Protein AF-A0A6V7IXW1-F1 (afdb_monomer)

Sequence (87 aa):
MSGHLELSERLIECMYEVTDRLTFFVCSKKPDHRHQEHLIIPDISLNIERSELTFEARNRLQLLPNNLLEELAMDVYDEVDRRETEA

pLDDT: mean 91.65, std 9.27, range [50.28, 98.5]

Organism: NCBI:txid1563983

Secondary structure (DSSP, 8-state):
----HHHHHHHHHHHHHHHHHHHHHHHS----GGGT------THHHHS---HHHHHHHHHHHTS-HHHHHHHHHHHHHHHHHHHH--

Structure (mmCIF, N/CA/C/O backbone):
data_AF-A0A6V7IXW1-F1
#
_entry.id   AF-A0A6V7IXW1-F1
#
loop_
_atom_site.group_PDB
_atom_site.id
_atom_site.type_symbol
_atom_site.label_atom_id
_atom_site.label_alt_id
_atom_site.label_comp_id
_atom_site.label_asym_id
_atom_site.label_entity_id
_atom_site.label_seq_id
_atom_site.pdbx_PDB_ins_code
_atom_site.Cartn_x
_atom_site.Cartn_y
_atom_site.Cartn_z
_atom_site.occupancy
_atom_site.B_iso_or_equiv
_atom_site.auth_seq_id
_atom_site.auth_comp_id
_atom_site.auth_asym_id
_atom_site.auth_atom_id
_atom_site.pdbx_PDB_model_num
ATOM 1 N N . MET A 1 1 ? 19.637 -16.969 -21.461 1.00 50.28 1 MET A N 1
ATOM 2 C CA . MET A 1 1 ? 18.484 -16.402 -20.735 1.00 50.28 1 MET A CA 1
ATOM 3 C C . MET A 1 1 ? 18.122 -15.117 -21.445 1.00 50.28 1 MET A C 1
ATOM 5 O O . MET A 1 1 ? 18.970 -14.238 -21.513 1.00 50.28 1 MET A O 1
ATOM 9 N N . SER A 1 2 ? 16.959 -15.060 -22.091 1.00 58.94 2 SER A N 1
ATOM 10 C CA . SER A 1 2 ? 16.523 -13.881 -22.847 1.00 58.94 2 SER A CA 1
ATOM 11 C C . SER A 1 2 ? 16.338 -12.719 -21.868 1.00 58.94 2 SER A C 1
ATOM 13 O O . SER A 1 2 ? 15.411 -12.735 -21.064 1.00 58.94 2 SER A O 1
ATOM 15 N N . GLY A 1 3 ? 17.307 -11.799 -21.855 1.00 64.38 3 GLY A N 1
ATOM 16 C CA . GLY A 1 3 ? 17.512 -10.755 -20.848 1.00 64.38 3 GLY A CA 1
ATOM 17 C C . GLY A 1 3 ? 16.473 -9.638 -20.884 1.00 64.38 3 GLY A C 1
ATOM 18 O O . GLY A 1 3 ? 16.807 -8.490 -21.156 1.00 64.38 3 GLY A O 1
ATOM 19 N N . HIS A 1 4 ? 15.217 -9.968 -20.591 1.00 88.00 4 HIS A N 1
ATOM 20 C CA . HIS A 1 4 ? 14.118 -9.011 -20.471 1.00 88.00 4 HIS A CA 1
ATOM 21 C C . HIS A 1 4 ? 14.151 -8.294 -19.114 1.00 88.00 4 HIS A C 1
ATOM 23 O O . HIS A 1 4 ? 13.193 -8.360 -18.348 1.00 88.00 4 HIS A O 1
ATOM 29 N N . LEU A 1 5 ? 15.274 -7.637 -18.812 1.00 89.25 5 LEU A N 1
ATOM 30 C CA . LEU A 1 5 ? 15.503 -6.983 -17.524 1.00 89.25 5 LEU A CA 1
ATOM 31 C C . LEU A 1 5 ? 14.442 -5.909 -17.247 1.00 89.25 5 LEU A C 1
ATOM 33 O O . LEU A 1 5 ? 13.823 -5.926 -16.192 1.00 89.25 5 LEU A O 1
ATOM 37 N N . GLU A 1 6 ? 14.141 -5.066 -18.234 1.00 91.69 6 GLU A N 1
ATOM 38 C CA . GLU A 1 6 ? 13.109 -4.028 -18.115 1.00 91.69 6 GLU A CA 1
ATOM 39 C C . GLU A 1 6 ? 11.724 -4.619 -17.813 1.00 91.69 6 GLU A C 1
ATOM 41 O O . GLU A 1 6 ? 11.015 -4.138 -16.935 1.00 91.69 6 GLU A O 1
ATOM 46 N N . LEU A 1 7 ? 11.343 -5.708 -18.491 1.00 93.75 7 LEU A N 1
ATOM 47 C CA . LEU A 1 7 ? 10.068 -6.371 -18.218 1.00 93.75 7 LEU A CA 1
ATOM 48 C C . LEU A 1 7 ? 10.042 -6.957 -16.804 1.00 93.75 7 LEU A C 1
ATOM 50 O O . LEU A 1 7 ? 9.028 -6.849 -16.123 1.00 93.75 7 LEU A O 1
ATOM 54 N N . SER A 1 8 ? 11.142 -7.573 -16.361 1.00 93.38 8 SER A N 1
ATOM 55 C CA . SER A 1 8 ? 11.221 -8.110 -15.003 1.00 93.38 8 SER A CA 1
ATOM 56 C C . SER A 1 8 ? 11.133 -7.016 -13.940 1.00 93.38 8 SER A C 1
ATOM 58 O O . SER A 1 8 ? 10.438 -7.211 -12.950 1.00 93.38 8 SER A O 1
ATOM 60 N N . GLU A 1 9 ? 11.755 -5.857 -14.170 1.00 93.31 9 GLU A N 1
ATOM 61 C CA . GLU A 1 9 ? 11.650 -4.701 -13.276 1.00 93.31 9 GLU A CA 1
ATOM 62 C C . GLU A 1 9 ? 10.207 -4.195 -13.209 1.00 93.31 9 GLU A C 1
ATOM 64 O O . GLU A 1 9 ? 9.653 -4.074 -12.121 1.00 93.31 9 GLU A O 1
ATOM 69 N N . ARG A 1 10 ? 9.547 -4.029 -14.361 1.00 95.50 10 ARG A N 1
ATOM 70 C CA . ARG A 1 10 ? 8.144 -3.598 -14.408 1.00 95.50 10 ARG A CA 1
ATOM 71 C C . ARG A 1 10 ? 7.178 -4.577 -13.750 1.00 95.50 10 ARG A C 1
ATOM 73 O O . ARG A 1 10 ? 6.195 -4.153 -13.156 1.00 95.50 10 ARG A O 1
ATOM 80 N N . LEU A 1 11 ? 7.428 -5.883 -13.848 1.00 96.50 11 LEU A N 1
ATOM 81 C CA . LEU A 1 11 ? 6.611 -6.882 -13.152 1.00 96.50 11 LEU A CA 1
ATOM 82 C C . LEU A 1 11 ? 6.760 -6.774 -11.632 1.00 96.50 11 LEU A C 1
ATOM 84 O O . LEU A 1 11 ? 5.776 -6.958 -10.921 1.00 96.50 11 LEU A O 1
ATOM 88 N N . ILE A 1 12 ? 7.962 -6.458 -11.142 1.00 96.44 12 ILE A N 1
ATOM 89 C CA . ILE A 1 12 ? 8.197 -6.217 -9.715 1.00 96.44 12 ILE A CA 1
ATOM 90 C C . ILE A 1 12 ? 7.476 -4.940 -9.275 1.00 96.44 12 ILE A C 1
ATOM 92 O O . ILE A 1 12 ? 6.761 -4.980 -8.282 1.00 96.44 12 ILE A O 1
ATOM 96 N N . GLU A 1 13 ? 7.586 -3.849 -10.036 1.00 95.62 13 GLU A N 1
ATOM 97 C CA . GLU A 1 13 ? 6.842 -2.609 -9.766 1.00 95.62 13 GLU A CA 1
ATOM 98 C C . GLU A 1 13 ? 5.327 -2.868 -9.703 1.00 95.62 13 GLU A C 1
ATOM 100 O O . GLU A 1 13 ? 4.670 -2.488 -8.739 1.00 95.62 13 GLU A O 1
ATOM 105 N N . CYS A 1 14 ? 4.762 -3.607 -10.667 1.00 96.81 14 CYS A N 1
ATOM 106 C CA . CYS A 1 14 ? 3.340 -3.963 -10.649 1.00 96.81 14 CYS A CA 1
ATOM 107 C C . CYS A 1 14 ? 2.941 -4.825 -9.441 1.00 96.81 14 CYS A C 1
ATOM 109 O O . CYS A 1 14 ? 1.810 -4.724 -8.974 1.00 96.81 14 CYS A O 1
ATOM 111 N N . MET A 1 15 ? 3.838 -5.679 -8.942 1.00 96.94 15 MET A N 1
ATOM 112 C CA . MET A 1 15 ? 3.576 -6.525 -7.775 1.00 96.94 15 MET A CA 1
ATOM 113 C C . MET A 1 15 ? 3.464 -5.713 -6.477 1.00 96.94 15 MET A C 1
ATOM 115 O O . MET A 1 15 ? 2.743 -6.128 -5.571 1.00 96.94 15 MET A O 1
ATOM 119 N N . TYR A 1 16 ? 4.148 -4.568 -6.395 1.00 97.50 16 TYR A N 1
ATOM 120 C CA . TYR A 1 16 ? 4.182 -3.708 -5.208 1.00 97.50 16 TYR A CA 1
ATOM 121 C C . TYR A 1 16 ? 3.402 -2.396 -5.355 1.00 97.50 16 TYR A C 1
ATOM 123 O O . TYR A 1 16 ? 3.304 -1.654 -4.382 1.00 97.50 16 TYR A O 1
ATOM 131 N N . GLU A 1 17 ? 2.784 -2.135 -6.511 1.00 97.31 17 GLU A N 1
ATOM 132 C CA . GLU A 1 17 ? 2.039 -0.904 -6.828 1.00 97.31 17 GLU A CA 1
ATOM 133 C C . GLU A 1 17 ? 1.137 -0.418 -5.682 1.00 97.31 17 GLU A C 1
ATOM 135 O O . GLU A 1 17 ? 1.195 0.749 -5.294 1.00 97.31 17 GLU A O 1
ATOM 140 N N . VAL A 1 18 ? 0.340 -1.314 -5.087 1.00 97.31 18 VAL A N 1
ATOM 141 C CA . VAL A 1 18 ? -0.557 -0.955 -3.978 1.00 97.31 18 VAL A CA 1
ATOM 142 C C . VAL A 1 18 ? 0.240 -0.452 -2.773 1.00 97.31 18 VAL A C 1
ATOM 144 O O . VAL A 1 18 ? 0.001 0.650 -2.282 1.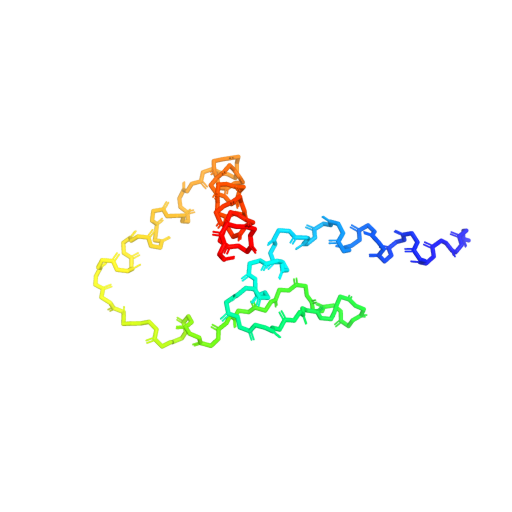00 97.31 18 VAL A O 1
ATOM 147 N N . THR A 1 19 ? 1.216 -1.223 -2.296 1.00 96.62 19 THR A N 1
ATOM 148 C CA . THR A 1 19 ? 2.013 -0.861 -1.115 1.00 96.62 19 THR A CA 1
ATOM 149 C C . THR A 1 19 ? 2.895 0.362 -1.349 1.00 96.62 19 THR A C 1
ATOM 151 O O . THR A 1 19 ? 3.068 1.178 -0.439 1.00 96.62 19 THR A O 1
ATOM 154 N N . ASP A 1 20 ? 3.404 0.527 -2.567 1.00 97.00 20 ASP A N 1
ATOM 155 C CA . ASP A 1 20 ? 4.214 1.666 -2.983 1.00 97.00 20 ASP A CA 1
ATOM 156 C C . ASP A 1 20 ? 3.395 2.949 -2.982 1.00 97.00 20 ASP A C 1
ATOM 158 O O . ASP A 1 20 ? 3.834 3.962 -2.430 1.00 97.00 20 ASP A O 1
ATOM 162 N N . ARG A 1 21 ? 2.177 2.904 -3.534 1.00 96.31 21 ARG A N 1
ATOM 163 C CA . ARG A 1 21 ? 1.280 4.058 -3.544 1.00 96.31 21 ARG A CA 1
ATOM 164 C C . ARG A 1 21 ? 0.886 4.480 -2.133 1.00 96.31 21 ARG A C 1
ATOM 166 O O . ARG A 1 21 ? 0.979 5.663 -1.808 1.00 96.31 21 ARG A O 1
ATOM 173 N N . LEU A 1 22 ? 0.519 3.529 -1.270 1.00 95.50 22 LEU A N 1
ATOM 174 C CA . LEU A 1 22 ? 0.174 3.831 0.124 1.00 95.50 22 LEU A CA 1
ATOM 175 C C . LEU A 1 22 ? 1.362 4.431 0.892 1.00 95.50 22 LEU A C 1
ATOM 177 O O . LEU A 1 22 ? 1.205 5.414 1.619 1.00 95.50 22 LEU A O 1
ATOM 181 N N . THR A 1 23 ? 2.561 3.875 0.706 1.00 95.25 23 THR A N 1
ATOM 182 C CA . THR A 1 23 ? 3.796 4.401 1.307 1.00 95.25 23 THR A CA 1
ATOM 183 C C . THR A 1 23 ? 4.066 5.827 0.838 1.00 95.25 23 THR A C 1
ATOM 185 O O . THR A 1 23 ? 4.311 6.720 1.655 1.00 95.25 23 THR A O 1
ATOM 188 N N . PHE A 1 24 ? 3.979 6.061 -0.470 1.00 95.44 24 PHE A N 1
ATOM 189 C CA . PHE A 1 24 ? 4.234 7.367 -1.059 1.00 95.44 24 PHE A CA 1
ATOM 190 C C . PHE A 1 24 ? 3.241 8.423 -0.562 1.00 95.44 24 PHE A C 1
ATOM 192 O O . PHE A 1 24 ? 3.656 9.529 -0.218 1.00 95.44 24 PHE A O 1
ATOM 199 N N . PHE A 1 25 ? 1.960 8.073 -0.433 1.00 94.88 25 PHE A N 1
ATOM 200 C CA . PHE A 1 25 ? 0.942 8.975 0.103 1.00 94.88 25 PHE A CA 1
ATOM 201 C C . PHE A 1 25 ? 1.224 9.385 1.559 1.00 94.88 25 PHE A C 1
ATOM 203 O O . PHE A 1 25 ? 1.069 10.548 1.925 1.00 94.88 25 PHE A O 1
ATOM 210 N N . VAL A 1 26 ? 1.674 8.449 2.403 1.00 92.38 26 VAL A N 1
ATOM 211 C CA . VAL A 1 26 ? 1.881 8.701 3.840 1.00 92.38 26 VAL A CA 1
ATOM 212 C C . VAL A 1 26 ? 3.209 9.400 4.142 1.00 92.38 26 VAL A C 1
ATOM 214 O O . VAL A 1 26 ? 3.265 10.227 5.053 1.00 92.38 26 VAL A O 1
ATOM 217 N N . CYS A 1 27 ? 4.296 9.053 3.446 1.00 92.00 27 CYS A N 1
ATOM 218 C CA . CYS A 1 27 ? 5.636 9.546 3.789 1.00 92.00 27 CYS A CA 1
ATOM 219 C C . CYS A 1 27 ? 6.481 10.036 2.605 1.00 92.00 27 CYS A C 1
ATOM 221 O O . CYS A 1 27 ? 7.654 10.354 2.803 1.00 92.00 27 CYS A O 1
ATOM 223 N N . SER A 1 28 ? 5.913 10.111 1.395 1.00 94.06 28 SER A N 1
ATOM 224 C CA . SER A 1 28 ? 6.583 10.573 0.166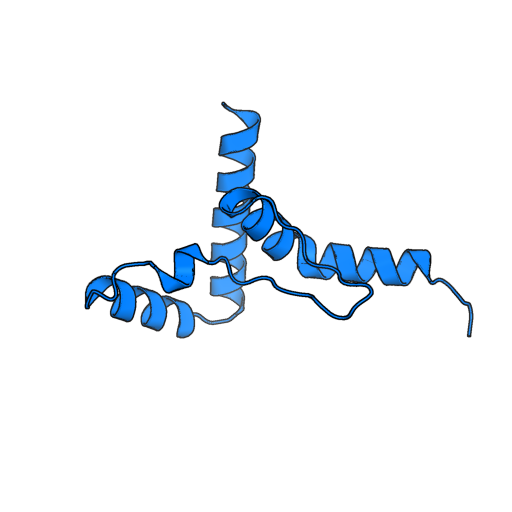 1.00 94.06 28 SER A CA 1
ATOM 225 C C . SER A 1 28 ? 7.895 9.841 -0.150 1.00 94.06 28 SER A C 1
ATOM 227 O O . SER A 1 28 ? 8.796 10.399 -0.776 1.00 94.06 28 SER A O 1
ATOM 229 N N . LYS A 1 29 ? 8.004 8.577 0.278 1.00 94.50 29 LYS A N 1
ATOM 230 C CA . LYS A 1 29 ? 9.109 7.664 -0.041 1.00 94.50 29 LYS A CA 1
ATOM 231 C C . LYS A 1 29 ? 8.606 6.558 -0.969 1.00 94.50 29 LYS A C 1
ATOM 233 O O . LYS A 1 29 ? 7.442 6.176 -0.890 1.00 94.50 29 LYS A O 1
ATOM 238 N N . LYS A 1 30 ? 9.489 6.040 -1.825 1.00 93.06 30 LYS A N 1
ATOM 239 C CA . LYS A 1 30 ? 9.253 4.838 -2.638 1.00 93.06 30 LYS A CA 1
ATOM 240 C C . LYS A 1 30 ? 10.351 3.809 -2.350 1.00 93.06 30 LYS A C 1
ATOM 242 O O . LYS A 1 30 ? 11.500 4.243 -2.234 1.00 93.06 30 LYS A O 1
ATOM 247 N N . PRO A 1 31 ? 10.026 2.513 -2.208 1.00 95.62 31 PRO A N 1
ATOM 248 C CA . PRO A 1 31 ? 11.029 1.465 -2.033 1.00 95.62 31 PRO A CA 1
ATOM 249 C C . PRO A 1 31 ? 11.954 1.340 -3.249 1.00 95.62 31 PRO A C 1
ATOM 251 O O . PRO A 1 31 ? 11.529 1.537 -4.388 1.00 95.62 31 PRO A O 1
ATOM 254 N N . ASP A 1 32 ? 13.219 0.988 -3.020 1.00 95.81 32 ASP A N 1
ATOM 255 C CA . ASP A 1 32 ? 14.142 0.651 -4.106 1.00 95.81 32 ASP A CA 1
ATOM 256 C C . ASP A 1 32 ? 14.162 -0.860 -4.390 1.00 95.81 32 ASP A C 1
ATOM 258 O O . ASP A 1 32 ? 14.971 -1.637 -3.865 1.00 95.81 32 ASP A O 1
ATOM 262 N N . HIS A 1 33 ? 13.279 -1.280 -5.294 1.00 96.12 33 HIS A N 1
ATOM 263 C CA . HIS A 1 33 ? 13.131 -2.684 -5.668 1.00 96.12 33 HIS A CA 1
ATOM 264 C C . HIS A 1 33 ? 14.371 -3.292 -6.332 1.00 96.12 33 HIS A C 1
ATOM 266 O O . HIS A 1 33 ? 14.571 -4.507 -6.245 1.00 96.12 33 HIS A O 1
ATOM 272 N N . ARG A 1 34 ? 15.232 -2.480 -6.965 1.00 92.38 34 ARG A N 1
ATOM 273 C CA . ARG A 1 34 ? 16.488 -2.971 -7.559 1.00 92.38 34 ARG A CA 1
ATOM 274 C C . ARG A 1 34 ? 17.478 -3.404 -6.482 1.00 92.38 34 ARG A C 1
ATOM 276 O O . ARG A 1 34 ? 18.285 -4.301 -6.719 1.00 92.38 34 ARG A O 1
ATOM 283 N N . HIS A 1 35 ? 17.374 -2.814 -5.294 1.00 94.12 35 HIS A N 1
ATOM 284 C CA . HIS A 1 35 ? 18.171 -3.155 -4.119 1.00 94.12 35 HIS A CA 1
ATOM 285 C C . HIS A 1 35 ? 17.443 -4.101 -3.145 1.00 94.12 35 HIS A C 1
ATOM 287 O O . HIS A 1 35 ? 17.854 -4.219 -1.994 1.00 94.12 35 HIS A O 1
ATOM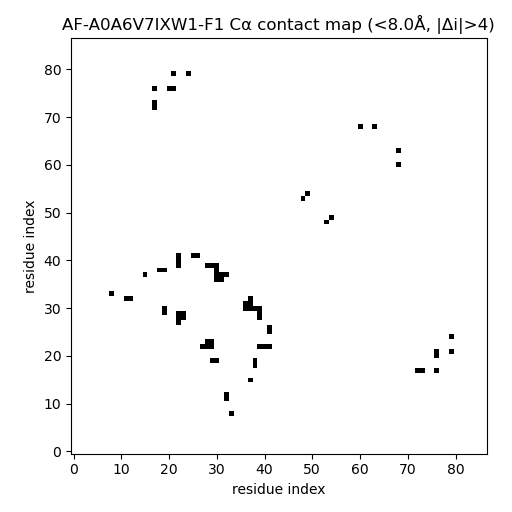 293 N N . GLN A 1 36 ? 16.402 -4.810 -3.608 1.00 92.56 36 GLN A N 1
ATOM 294 C CA . GLN A 1 36 ? 15.571 -5.725 -2.803 1.00 92.56 36 GLN A CA 1
ATOM 295 C C . GLN A 1 36 ? 14.828 -5.050 -1.640 1.00 92.56 36 GLN A C 1
ATOM 297 O O . GLN A 1 36 ? 14.352 -5.719 -0.720 1.00 92.56 36 GLN A O 1
ATOM 302 N N . GLU A 1 37 ? 14.684 -3.726 -1.681 1.00 96.19 37 GLU A N 1
ATOM 303 C CA . GLU A 1 37 ? 13.802 -3.005 -0.779 1.00 96.19 37 GLU A CA 1
ATOM 304 C C . GLU A 1 37 ? 12.411 -2.954 -1.415 1.00 96.19 37 GLU A C 1
ATOM 306 O O . GLU A 1 37 ? 12.141 -2.209 -2.356 1.00 96.19 37 GLU A O 1
ATOM 311 N N . HIS A 1 38 ? 11.527 -3.824 -0.937 1.00 96.56 38 HIS A N 1
ATOM 312 C CA . HIS A 1 38 ? 10.183 -3.968 -1.495 1.00 96.56 38 HIS A CA 1
ATOM 313 C C . HIS A 1 38 ? 9.098 -3.268 -0.684 1.00 96.56 38 HIS A C 1
ATOM 315 O O . HIS A 1 38 ? 8.037 -2.971 -1.211 1.00 96.56 38 HIS A O 1
ATOM 321 N N . LEU A 1 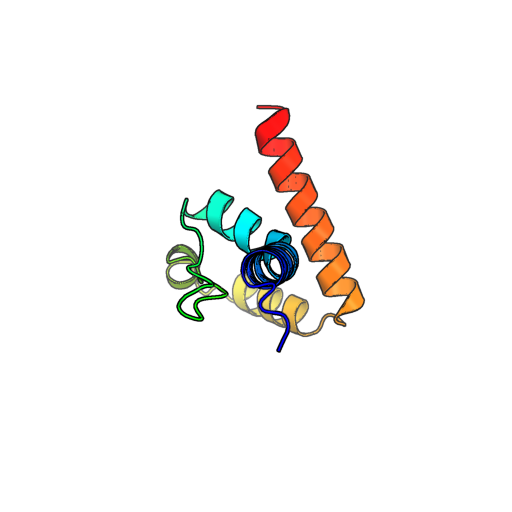39 ? 9.356 -3.012 0.598 1.00 95.88 39 LEU A N 1
ATOM 322 C CA . LEU A 1 39 ? 8.412 -2.383 1.510 1.00 95.88 39 LEU A CA 1
ATOM 323 C C . LEU A 1 39 ? 9.164 -1.394 2.394 1.00 95.88 39 LEU A C 1
ATOM 325 O O . LEU A 1 39 ? 10.209 -1.729 2.952 1.00 95.88 39 LEU A O 1
ATOM 329 N N . ILE A 1 40 ? 8.591 -0.208 2.577 1.00 94.25 40 ILE A N 1
ATOM 330 C CA . ILE A 1 40 ? 9.035 0.766 3.574 1.00 94.25 40 ILE A CA 1
ATOM 331 C C . ILE A 1 40 ? 7.935 0.870 4.621 1.00 94.25 40 ILE A C 1
ATOM 333 O O . ILE A 1 40 ? 6.780 1.129 4.300 1.00 94.25 40 ILE A O 1
ATOM 337 N N . ILE A 1 41 ? 8.300 0.707 5.889 1.00 91.19 41 ILE A N 1
ATOM 338 C CA . ILE A 1 41 ? 7.383 0.940 7.002 1.00 91.19 41 ILE A CA 1
ATOM 339 C C . ILE A 1 41 ? 7.547 2.401 7.452 1.00 91.19 41 ILE A C 1
ATOM 341 O O . ILE A 1 41 ? 8.633 2.763 7.906 1.00 91.19 41 ILE A O 1
ATOM 345 N N . PRO A 1 42 ? 6.521 3.265 7.321 1.00 88.12 42 PRO A N 1
ATOM 346 C CA . PRO A 1 42 ? 6.640 4.681 7.663 1.00 88.12 42 PRO A CA 1
ATOM 347 C C . PRO A 1 42 ? 6.975 4.916 9.142 1.00 88.12 42 PRO A C 1
ATOM 349 O O . PRO A 1 42 ? 6.398 4.267 10.014 1.00 88.12 42 PRO A O 1
ATOM 352 N N . ASP A 1 43 ? 7.811 5.914 9.445 1.00 83.94 43 ASP A N 1
ATOM 353 C CA . ASP A 1 43 ? 8.213 6.259 10.823 1.00 83.94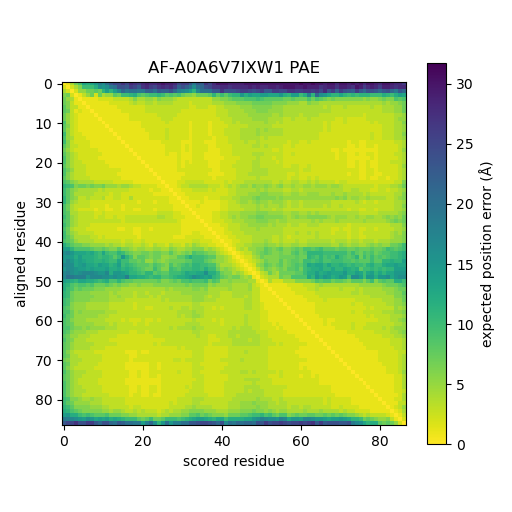 43 ASP A CA 1
ATOM 354 C C . ASP A 1 43 ? 7.018 6.615 11.723 1.00 83.94 43 ASP A C 1
ATOM 356 O O . ASP A 1 43 ? 7.040 6.367 12.928 1.00 83.94 43 ASP A O 1
ATOM 360 N N . ILE A 1 44 ? 5.930 7.143 11.143 1.00 77.69 44 ILE A N 1
ATOM 361 C CA . ILE A 1 44 ? 4.682 7.400 11.874 1.00 77.69 44 ILE A CA 1
ATOM 362 C C . ILE A 1 44 ? 4.145 6.128 12.543 1.00 77.69 44 ILE A C 1
ATOM 364 O O . ILE A 1 44 ? 3.629 6.217 13.650 1.00 77.69 44 ILE A O 1
ATOM 368 N N . SER A 1 45 ? 4.351 4.942 11.959 1.00 75.69 45 SER A N 1
ATOM 369 C CA . SER A 1 45 ? 3.951 3.664 12.569 1.00 75.69 45 SER A CA 1
ATOM 370 C C . SER A 1 45 ? 4.637 3.392 13.912 1.00 75.69 45 SER A C 1
ATOM 372 O O . SER A 1 45 ? 4.061 2.733 14.776 1.00 75.69 45 SER A O 1
ATOM 374 N N . LEU A 1 46 ? 5.844 3.930 14.108 1.00 75.00 46 LEU A N 1
ATOM 375 C CA . LEU A 1 46 ? 6.611 3.803 15.345 1.00 75.00 46 LEU A CA 1
ATOM 376 C C . LEU A 1 46 ? 6.132 4.793 16.414 1.00 75.00 46 LEU A C 1
ATOM 378 O O . LEU A 1 46 ? 6.304 4.539 17.606 1.00 75.00 46 LEU A O 1
ATOM 382 N N . ASN A 1 47 ? 5.515 5.897 15.982 1.00 76.25 47 ASN A N 1
ATOM 383 C CA . ASN A 1 47 ? 5.080 7.007 16.829 1.00 76.25 47 ASN A CA 1
ATOM 384 C C . ASN A 1 47 ? 3.573 7.002 17.132 1.00 76.25 47 ASN A C 1
ATOM 386 O O . ASN A 1 47 ? 3.115 7.843 17.905 1.00 76.25 47 ASN A O 1
ATOM 390 N N . ILE A 1 48 ? 2.791 6.084 16.550 1.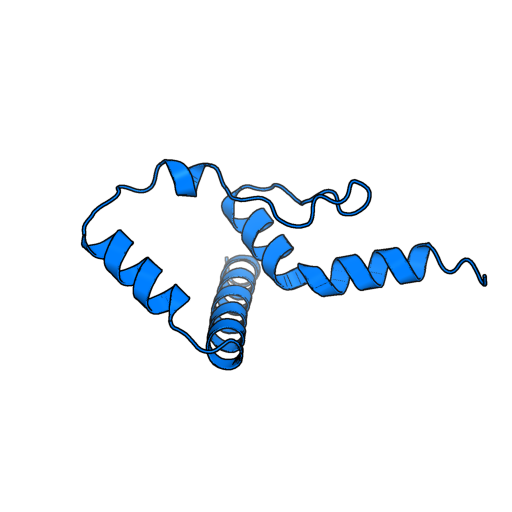00 78.31 48 ILE A N 1
ATOM 391 C CA . ILE A 1 48 ? 1.377 5.908 16.906 1.00 78.31 48 ILE A CA 1
ATOM 392 C C . ILE A 1 48 ? 1.285 5.496 18.379 1.00 78.31 48 ILE A C 1
ATOM 394 O O . ILE A 1 48 ? 1.933 4.538 18.814 1.00 78.31 48 ILE A O 1
ATOM 398 N N . GLU A 1 49 ? 0.452 6.203 19.148 1.00 78.88 49 GLU A N 1
ATOM 399 C CA . GLU A 1 49 ? 0.168 5.838 20.533 1.00 78.88 49 GLU A CA 1
ATOM 400 C C . GLU A 1 49 ? -0.312 4.384 20.606 1.00 78.88 49 GLU A C 1
ATOM 402 O O . GLU A 1 49 ? -1.317 3.982 20.007 1.00 78.88 49 GLU A O 1
ATOM 407 N N . ARG A 1 50 ? 0.432 3.577 21.364 1.00 78.25 50 ARG A N 1
ATOM 408 C CA . ARG A 1 50 ? 0.129 2.166 21.619 1.00 78.25 50 ARG A CA 1
ATOM 409 C C . ARG A 1 50 ? -0.982 2.050 22.662 1.00 78.25 50 ARG A C 1
ATOM 411 O O . ARG A 1 50 ? -0.754 1.566 23.767 1.00 78.25 50 ARG A O 1
ATOM 418 N N . SER A 1 51 ? -2.160 2.557 22.319 1.00 87.12 51 SER A N 1
ATOM 419 C CA . SER A 1 51 ? -3.378 2.350 23.091 1.00 87.12 51 SER A CA 1
ATOM 420 C C . SER A 1 51 ? -3.885 0.914 22.924 1.00 87.12 51 SER A C 1
ATOM 422 O O . SER A 1 51 ? -3.539 0.211 21.971 1.00 87.12 51 SER A O 1
ATOM 424 N N . GLU A 1 52 ? -4.735 0.463 23.846 1.00 91.44 52 GLU A N 1
ATOM 425 C CA . GLU A 1 52 ? -5.390 -0.848 23.732 1.00 91.44 52 GLU A CA 1
ATOM 426 C C . GLU A 1 52 ? -6.198 -0.953 22.432 1.00 91.44 52 GLU A C 1
ATOM 428 O O . GLU A 1 52 ? -6.159 -1.976 21.751 1.00 91.44 52 GLU A O 1
ATOM 433 N N . LEU A 1 53 ? -6.835 0.147 22.019 1.00 90.25 53 LEU A N 1
ATOM 434 C CA . LEU A 1 53 ? -7.603 0.220 20.779 1.00 90.25 53 LEU A CA 1
ATOM 435 C C . LEU A 1 53 ? -6.731 0.015 19.534 1.00 90.25 53 LEU A C 1
ATOM 437 O O . LEU A 1 53 ? -7.127 -0.728 18.636 1.00 90.25 53 LEU A O 1
ATOM 441 N N . THR A 1 54 ? -5.543 0.633 19.460 1.00 89.56 54 THR A N 1
ATOM 442 C CA . THR A 1 54 ? -4.649 0.452 18.300 1.00 89.56 54 THR A CA 1
ATOM 443 C C . THR A 1 54 ? -4.077 -0.962 18.248 1.00 89.56 54 THR A C 1
ATOM 445 O O . THR A 1 54 ? -3.950 -1.538 17.165 1.00 89.56 54 THR A O 1
ATOM 448 N N . PHE A 1 55 ? -3.805 -1.565 19.408 1.00 89.19 55 PHE A N 1
ATOM 449 C CA . PHE A 1 55 ? -3.388 -2.961 19.500 1.00 89.19 55 PHE A CA 1
ATOM 450 C C . PHE A 1 55 ? -4.488 -3.928 19.039 1.00 89.19 55 PHE A C 1
ATOM 452 O O . PHE A 1 55 ? -4.229 -4.801 18.208 1.00 89.19 55 PHE A O 1
ATOM 459 N N . GLU A 1 56 ? -5.719 -3.756 19.526 1.00 93.69 56 GLU A N 1
ATOM 460 C CA . GL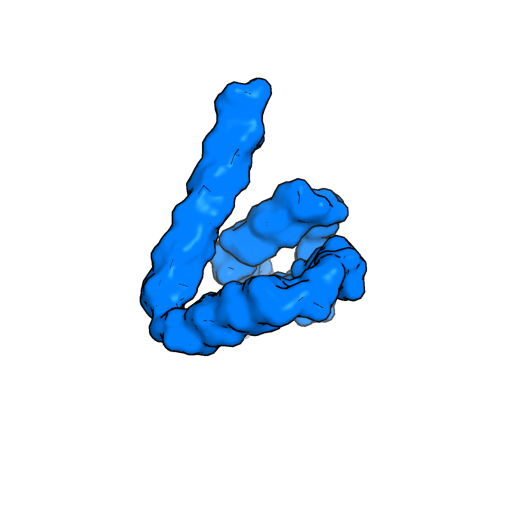U A 1 56 ? -6.858 -4.579 19.115 1.00 93.69 56 GLU A CA 1
ATOM 461 C C . GLU A 1 56 ? -7.158 -4.448 17.622 1.00 93.69 56 GLU A C 1
ATOM 463 O O . GLU A 1 56 ? -7.348 -5.462 16.948 1.00 93.69 56 GLU A O 1
ATOM 468 N N . ALA A 1 57 ? -7.168 -3.224 17.089 1.00 92.75 57 ALA A N 1
ATOM 469 C CA . ALA A 1 57 ? -7.411 -2.979 15.671 1.00 92.75 57 ALA A CA 1
ATOM 470 C C . ALA A 1 57 ? -6.363 -3.681 14.795 1.00 92.75 57 ALA A C 1
ATOM 472 O O . ALA A 1 57 ? -6.722 -4.390 13.854 1.00 92.75 57 ALA A O 1
ATOM 473 N N . ARG A 1 58 ? -5.074 -3.571 15.150 1.00 91.75 58 ARG A N 1
ATOM 474 C CA . ARG A 1 58 ? -3.993 -4.271 14.443 1.00 91.75 58 ARG A CA 1
ATOM 475 C C . ARG A 1 58 ? -4.179 -5.787 14.480 1.00 91.75 58 ARG A C 1
ATOM 477 O O . ARG A 1 58 ? -4.008 -6.440 13.456 1.00 91.75 58 ARG A O 1
ATOM 484 N N . ASN A 1 59 ? -4.538 -6.351 15.632 1.00 94.50 59 ASN A N 1
ATOM 485 C CA . ASN A 1 59 ? -4.745 -7.795 15.748 1.00 94.50 59 ASN A CA 1
ATOM 486 C C . ASN A 1 59 ? -5.931 -8.266 14.897 1.00 94.50 59 ASN A C 1
ATOM 488 O O . ASN A 1 59 ? -5.847 -9.316 14.271 1.00 94.50 59 ASN A O 1
ATOM 492 N N . ARG A 1 60 ? -7.018 -7.486 14.824 1.00 96.81 60 ARG A N 1
ATOM 493 C CA . ARG A 1 60 ? -8.157 -7.803 13.949 1.00 96.81 60 ARG A CA 1
ATOM 494 C C . ARG A 1 60 ? -7.756 -7.789 12.475 1.00 96.81 60 ARG A C 1
ATOM 496 O O . ARG A 1 60 ? -8.135 -8.708 11.761 1.00 96.81 60 ARG A O 1
ATOM 503 N N . LEU A 1 61 ? -6.948 -6.813 12.049 1.00 96.31 61 LEU A N 1
ATOM 504 C CA . LEU A 1 61 ? -6.400 -6.767 10.687 1.00 96.31 61 LEU A CA 1
ATOM 505 C C . LEU A 1 61 ? -5.529 -7.992 10.375 1.00 96.31 61 LEU A C 1
ATOM 507 O O . LEU A 1 61 ? -5.663 -8.580 9.310 1.00 96.31 61 LEU A O 1
ATOM 511 N N . GLN A 1 62 ? -4.681 -8.417 11.317 1.00 96.06 62 GLN A N 1
ATOM 512 C CA . GLN A 1 62 ? -3.817 -9.598 11.156 1.00 96.06 62 GLN A CA 1
ATOM 513 C C . GLN A 1 62 ? -4.583 -10.927 11.086 1.00 96.06 62 GLN A C 1
ATOM 515 O O . GLN A 1 62 ? -4.035 -11.916 10.608 1.00 96.06 62 GLN A O 1
ATOM 520 N N . LEU A 1 63 ? -5.821 -10.968 11.583 1.00 97.69 63 LEU A N 1
ATOM 521 C CA . LEU A 1 63 ? -6.680 -12.153 11.542 1.00 97.69 63 LEU A CA 1
ATOM 522 C C . LEU A 1 63 ? -7.526 -12.241 10.267 1.00 97.69 63 LEU A C 1
ATOM 524 O O . LEU A 1 63 ? -8.220 -13.242 10.077 1.00 97.69 63 LEU A O 1
ATOM 528 N N . LEU A 1 64 ? -7.499 -11.219 9.406 1.00 98.06 64 LEU A N 1
ATOM 529 C CA . LEU A 1 64 ? -8.217 -11.267 8.141 1.00 98.06 64 LEU A CA 1
ATOM 530 C C . LEU A 1 64 ? -7.597 -12.330 7.218 1.00 98.06 64 LEU A C 1
ATOM 532 O O . LEU A 1 64 ? -6.377 -12.369 7.055 1.00 98.06 64 LEU A O 1
ATOM 536 N N . PRO A 1 65 ? -8.420 -13.178 6.578 1.00 98.31 65 PRO A N 1
ATOM 537 C CA . PRO A 1 65 ? -7.990 -13.962 5.429 1.00 98.31 65 PRO A CA 1
ATOM 538 C C . PRO A 1 65 ? -7.392 -13.062 4.344 1.00 98.31 65 PRO A C 1
ATOM 540 O O . PRO A 1 65 ? -7.875 -11.947 4.142 1.00 98.31 65 PRO A O 1
ATOM 543 N N . ASN A 1 66 ? -6.399 -13.566 3.604 1.00 97.88 66 ASN A N 1
ATOM 544 C CA . ASN A 1 66 ? -5.691 -12.779 2.588 1.00 97.88 66 ASN A CA 1
ATOM 545 C C . ASN A 1 66 ? -6.635 -12.101 1.590 1.00 97.88 66 ASN A C 1
ATOM 547 O O . ASN A 1 66 ? -6.460 -10.924 1.321 1.00 97.88 66 ASN A O 1
ATOM 551 N N . ASN A 1 67 ? -7.678 -12.791 1.118 1.00 98.19 67 ASN A N 1
ATOM 552 C CA . ASN A 1 67 ? -8.623 -12.211 0.162 1.00 98.19 67 ASN A CA 1
ATOM 553 C C . ASN A 1 67 ? -9.373 -10.993 0.734 1.00 98.19 67 ASN A C 1
ATOM 555 O O . ASN A 1 67 ? -9.578 -10.019 0.024 1.00 98.19 67 ASN A O 1
ATOM 559 N N . LEU A 1 68 ? -9.741 -11.016 2.021 1.00 98.50 68 LEU A N 1
ATOM 560 C CA . LEU A 1 68 ? -10.397 -9.873 2.666 1.00 98.50 68 LEU A CA 1
ATOM 561 C C . LEU A 1 68 ? -9.405 -8.751 2.981 1.00 98.50 68 LEU A C 1
ATOM 563 O O . LEU A 1 68 ? -9.769 -7.579 2.955 1.00 98.50 68 LEU A O 1
ATOM 567 N N . LEU A 1 69 ? -8.153 -9.096 3.290 1.00 98.12 69 LEU A N 1
ATOM 568 C CA . LEU A 1 69 ? -7.095 -8.106 3.466 1.00 98.12 69 LEU A CA 1
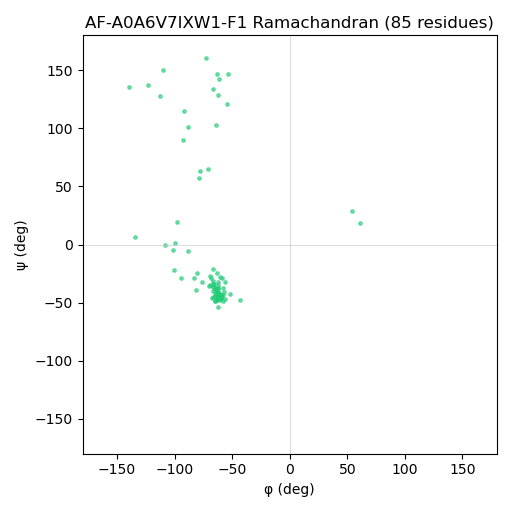ATOM 569 C C . LEU A 1 69 ? -6.766 -7.403 2.139 1.00 98.12 69 LEU A C 1
ATOM 571 O O . LEU A 1 69 ? -6.556 -6.195 2.138 1.00 98.12 69 LEU A O 1
ATOM 575 N N . GLU A 1 70 ? -6.743 -8.143 1.031 1.00 98.00 70 GLU A N 1
ATOM 576 C CA . GLU A 1 70 ? -6.552 -7.622 -0.327 1.00 98.00 70 GLU A CA 1
ATOM 577 C C . GLU A 1 70 ? -7.712 -6.706 -0.743 1.00 98.00 70 GLU A C 1
ATOM 579 O O . GLU A 1 70 ? -7.457 -5.611 -1.237 1.00 98.00 70 GLU A O 1
ATOM 584 N N . GLU A 1 71 ? -8.967 -7.092 -0.477 1.00 98.38 71 GLU A N 1
ATOM 585 C CA . GLU A 1 71 ? -10.142 -6.225 -0.678 1.00 98.38 71 GLU A CA 1
ATOM 586 C C . GLU A 1 71 ? -10.033 -4.926 0.130 1.00 98.38 71 GLU A C 1
ATOM 588 O O . GLU A 1 71 ? -10.141 -3.837 -0.430 1.00 98.38 71 GLU A O 1
ATOM 593 N N . LEU A 1 72 ? -9.707 -5.022 1.421 1.00 98.31 72 LEU A N 1
ATOM 594 C CA . LEU A 1 72 ? -9.514 -3.844 2.265 1.00 98.31 72 LEU A CA 1
ATOM 595 C C . LEU A 1 72 ? -8.355 -2.959 1.777 1.00 98.31 72 LEU A C 1
ATOM 597 O O . LEU A 1 72 ? -8.425 -1.735 1.868 1.00 98.31 72 LEU A O 1
ATOM 601 N N . ALA A 1 73 ? -7.271 -3.553 1.276 1.00 97.88 73 ALA A N 1
ATOM 602 C CA . ALA A 1 73 ? -6.153 -2.800 0.719 1.00 97.88 73 ALA A CA 1
ATOM 603 C C . ALA A 1 73 ? -6.552 -2.053 -0.564 1.00 97.88 73 ALA A C 1
ATOM 605 O O . ALA A 1 73 ? -6.098 -0.925 -0.757 1.00 97.88 73 ALA A O 1
ATOM 606 N N . MET A 1 74 ? -7.414 -2.642 -1.401 1.00 98.12 74 MET A N 1
ATOM 607 C CA . MET A 1 74 ? -7.992 -1.970 -2.571 1.00 98.12 74 MET A CA 1
ATOM 608 C C . MET A 1 74 ? -8.896 -0.804 -2.158 1.00 98.12 74 MET A C 1
ATOM 610 O O . MET A 1 74 ? -8.717 0.290 -2.682 1.00 98.12 74 MET A O 1
ATOM 614 N N . ASP A 1 75 ? -9.756 -0.975 -1.149 1.00 98.25 75 ASP A N 1
ATOM 615 C CA . ASP A 1 75 ? -10.590 0.124 -0.631 1.00 98.25 75 ASP A CA 1
ATOM 616 C C . ASP A 1 75 ? -9.736 1.318 -0.160 1.00 98.25 75 ASP A C 1
ATOM 618 O O . ASP A 1 75 ? -10.058 2.484 -0.400 1.00 98.25 75 ASP A O 1
ATOM 622 N N . VAL A 1 76 ? -8.613 1.041 0.515 1.00 97.88 76 VAL A N 1
ATOM 623 C CA . VAL A 1 76 ? -7.675 2.083 0.965 1.00 97.88 76 VAL A CA 1
ATOM 624 C C . VAL A 1 76 ? -6.924 2.710 -0.215 1.00 97.88 76 VAL A C 1
ATOM 626 O O . VAL A 1 76 ? -6.666 3.914 -0.189 1.00 97.88 76 VAL A O 1
ATOM 629 N N . TYR A 1 77 ? -6.578 1.930 -1.243 1.00 97.38 77 TYR A N 1
ATOM 630 C CA . TYR A 1 77 ? -5.962 2.433 -2.475 1.00 97.38 77 TYR A CA 1
ATOM 631 C C . TYR A 1 77 ? -6.897 3.404 -3.209 1.00 97.38 77 TYR A C 1
ATOM 633 O O . TYR A 1 77 ? -6.476 4.506 -3.562 1.00 97.38 77 TYR A O 1
ATOM 641 N N . ASP A 1 78 ? -8.170 3.038 -3.360 1.00 97.44 78 ASP A N 1
ATOM 642 C CA . ASP A 1 78 ? -9.190 3.877 -3.992 1.00 97.44 78 ASP A CA 1
ATOM 643 C C . ASP A 1 78 ? -9.423 5.173 -3.201 1.00 97.44 78 ASP A C 1
ATOM 645 O O . ASP A 1 78 ? -9.563 6.246 -3.784 1.00 97.44 78 ASP A O 1
ATOM 649 N N . GLU A 1 79 ? -9.392 5.123 -1.865 1.00 97.75 79 GLU A N 1
ATOM 650 C CA . GLU A 1 79 ? -9.483 6.327 -1.028 1.00 97.75 79 GLU A CA 1
ATOM 651 C C . GLU A 1 79 ? -8.269 7.259 -1.197 1.00 97.75 79 GLU A C 1
ATOM 653 O O . GLU A 1 79 ? -8.426 8.482 -1.128 1.00 97.75 79 GLU A O 1
ATOM 658 N N . VAL A 1 80 ? -7.065 6.721 -1.425 1.00 96.38 80 VAL A N 1
ATOM 659 C CA . VAL A 1 80 ? -5.889 7.538 -1.770 1.00 96.38 80 VAL A CA 1
ATOM 660 C C . VAL A 1 80 ? -6.099 8.222 -3.118 1.00 96.38 80 VAL A C 1
ATOM 662 O O . VAL A 1 80 ? -5.929 9.438 -3.204 1.00 96.38 80 VAL A O 1
ATOM 665 N N . ASP A 1 81 ? -6.530 7.478 -4.137 1.00 95.62 81 ASP A N 1
ATOM 666 C CA . ASP A 1 81 ? -6.801 8.035 -5.466 1.00 95.62 81 ASP A CA 1
ATOM 667 C C . ASP A 1 81 ? -7.883 9.123 -5.420 1.00 95.62 81 ASP A C 1
ATOM 669 O O . ASP A 1 81 ? -7.698 10.223 -5.948 1.00 95.62 81 ASP A O 1
ATOM 673 N N . ARG A 1 82 ? -8.969 8.877 -4.679 1.00 96.94 82 ARG A N 1
ATOM 674 C CA . ARG A 1 82 ? -10.042 9.848 -4.451 1.00 96.94 82 A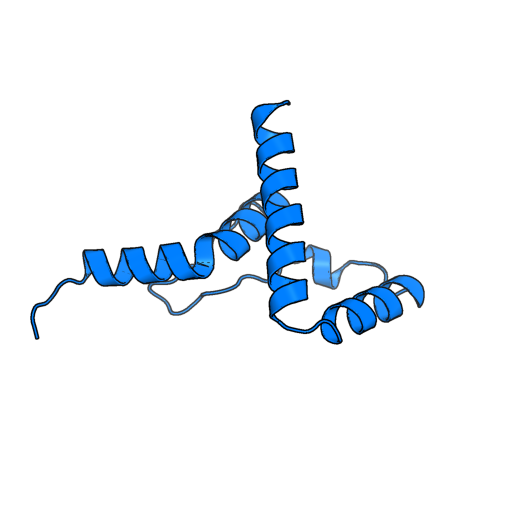RG A CA 1
ATOM 675 C C . ARG A 1 82 ? -9.522 11.138 -3.807 1.00 96.94 82 ARG A C 1
ATOM 677 O O . ARG A 1 82 ? -9.892 12.230 -4.229 1.00 96.94 82 ARG A O 1
ATOM 684 N N . ARG A 1 83 ? -8.639 11.048 -2.803 1.00 95.25 83 ARG A N 1
ATOM 685 C CA . ARG A 1 83 ? -8.042 12.231 -2.149 1.00 95.25 83 ARG A CA 1
ATOM 686 C C . ARG A 1 83 ? -7.118 13.031 -3.055 1.00 95.25 83 ARG A C 1
ATOM 688 O O . ARG A 1 83 ? -6.998 14.231 -2.850 1.00 95.25 83 ARG A O 1
ATOM 695 N N . GLU A 1 84 ? -6.439 12.388 -3.995 1.00 92.06 84 GLU A N 1
ATOM 696 C CA . GLU A 1 84 ? -5.519 13.064 -4.916 1.00 92.06 84 GLU A CA 1
ATOM 697 C C . GLU A 1 84 ? -6.246 13.691 -6.112 1.00 92.06 84 GLU A C 1
ATOM 699 O O . GLU A 1 84 ? -5.776 14.685 -6.661 1.00 92.06 84 GLU A O 1
ATOM 704 N N . THR A 1 85 ? -7.386 13.124 -6.514 1.00 90.44 85 THR A N 1
ATOM 705 C CA . THR A 1 85 ? -8.147 13.555 -7.698 1.00 90.44 85 THR A CA 1
ATOM 706 C C . THR A 1 85 ? -9.270 14.544 -7.387 1.00 90.44 85 THR A C 1
ATOM 708 O O . THR A 1 85 ? -9.599 15.367 -8.241 1.00 90.44 85 THR A O 1
ATOM 711 N N . GLU A 1 86 ? -9.852 14.492 -6.186 1.00 88.31 86 GLU A N 1
ATOM 712 C CA . GLU A 1 86 ? -10.962 15.364 -5.769 1.00 88.31 86 GLU A CA 1
ATOM 713 C C . GLU A 1 86 ? -10.533 16.562 -4.896 1.00 88.31 86 GLU A C 1
ATOM 715 O O . GLU A 1 86 ? -11.397 17.321 -4.447 1.00 88.31 86 GLU A O 1
ATOM 720 N N . ALA A 1 87 ? -9.233 16.730 -4.624 1.00 60.59 87 ALA A N 1
ATOM 721 C CA . ALA A 1 87 ? -8.687 17.830 -3.815 1.00 60.59 87 ALA A CA 1
ATOM 722 C C . ALA A 1 87 ? -8.407 19.122 -4.602 1.00 60.59 87 ALA A C 1
ATOM 724 O O . ALA A 1 87 ? -8.080 19.055 -5.809 1.00 60.59 87 ALA A O 1
#

Mean predicted aligned error: 4.67 Å

Foldseek 3Di:
DPCPVVVVVVVLCVVLVLQQLVCCLPPVDGADVVVVRRHDDDVVVVVPPPDPVVVVVVVVLVPDDPVVNVVVSVVVSVVSVCVVVVD

Solvent-accessible surface area (backbone atoms only — not comparable to full-atom values): 5312 Å² total; per-residue (Å²): 127,88,81,55,58,69,60,54,52,51,52,52,50,64,73,34,44,70,63,40,51,56,35,29,75,76,66,73,47,73,55,49,59,91,77,73,33,73,75,69,83,59,70,65,72,76,67,54,74,85,43,73,66,53,52,51,52,52,50,56,60,72,67,46,55,68,72,60,45,51,52,52,49,48,56,53,49,51,52,51,52,48,57,70,70,75,105

Nearest PDB structures (foldseek):
  6jmt-assembly6_F  TM=9.317E-01  e=1.674E-07  Mus musculus
  6jmt-assembly4_C  TM=9.331E-01  e=4.253E-07  Mus musculus
  6jmt-assembly1_A  TM=9.305E-01  e=4.546E-07  Mus musculus
  6jmt-assembly3_B  TM=9.323E-01  e=1.320E-06  Mus musculus
  6jmt-assembly5_E  TM=9.254E-01  e=2.935E-06  Mus musculus

Radius of gyration: 15.79 Å; Cα contacts (8 Å, |Δi|>4): 38; chains: 1; bounding box: 29×34×47 Å

InterPro domains:
  IPR013724 GIT, Spa2 homology (SHD) domain [PF08518] (57-85)
  IPR013724 GIT, Spa2 homology (SHD) domain [SM00555] (57-87)
  IPR047161 ARF GTPase-activating protein Git-like [PTHR46097] (2-87)